Protein AF-T0L4Y9-F1 (afdb_monomer_lite)

Structure (mmCIF, N/CA/C/O backbone):
data_AF-T0L4Y9-F1
#
_entry.id   AF-T0L4Y9-F1
#
loop_
_atom_site.group_PDB
_atom_site.id
_atom_site.type_symbol
_atom_site.label_atom_id
_atom_site.label_alt_id
_atom_site.label_comp_id
_atom_site.label_asym_id
_atom_site.label_entity_id
_atom_site.label_seq_id
_atom_site.pdbx_PDB_ins_code
_atom_site.Cartn_x
_atom_site.Cartn_y
_atom_site.Cartn_z
_atom_site.occupancy
_atom_site.B_iso_or_equiv
_atom_site.auth_seq_id
_atom_site.auth_comp_id
_atom_site.auth_asym_id
_atom_site.auth_atom_id
_atom_site.pdbx_PDB_model_num
ATOM 1 N N . PRO A 1 1 ? 3.477 6.175 2.799 1.00 68.56 1 PRO A N 1
ATOM 2 C CA . PRO A 1 1 ? 3.164 6.838 4.085 1.00 68.56 1 PRO A CA 1
ATOM 3 C C . PRO A 1 1 ? 4.231 6.534 5.138 1.00 68.56 1 PRO A C 1
ATOM 5 O O . PRO A 1 1 ? 4.797 5.442 5.125 1.00 68.56 1 PRO A O 1
ATOM 8 N N . ASP A 1 2 ? 4.478 7.491 6.029 1.00 84.69 2 ASP A N 1
ATOM 9 C CA . ASP A 1 2 ? 5.283 7.264 7.226 1.00 84.69 2 ASP A CA 1
ATOM 10 C C . ASP A 1 2 ? 4.582 6.228 8.126 1.00 84.69 2 ASP A C 1
ATOM 12 O O . ASP A 1 2 ? 3.403 6.369 8.473 1.00 84.69 2 ASP A O 1
ATOM 16 N N . ALA A 1 3 ? 5.307 5.159 8.463 1.00 89.50 3 ALA A N 1
ATOM 17 C CA . ALA A 1 3 ? 4.803 4.050 9.264 1.00 89.50 3 ALA A CA 1
ATOM 18 C C . ALA A 1 3 ? 4.384 4.487 10.679 1.00 89.50 3 ALA A C 1
ATOM 20 O O . ALA A 1 3 ? 3.540 3.828 11.292 1.00 89.50 3 ALA A O 1
ATOM 21 N N . ALA A 1 4 ? 4.885 5.627 11.173 1.00 93.31 4 ALA A N 1
ATOM 22 C CA . ALA A 1 4 ? 4.492 6.197 12.460 1.00 93.31 4 ALA A CA 1
ATOM 23 C C . ALA A 1 4 ? 2.979 6.483 12.569 1.00 93.31 4 ALA A C 1
ATOM 25 O O . ALA A 1 4 ? 2.424 6.476 13.669 1.00 93.31 4 ALA A O 1
ATOM 26 N N . PHE A 1 5 ? 2.278 6.679 11.444 1.00 92.62 5 PHE A N 1
ATOM 27 C CA . PHE A 1 5 ? 0.833 6.943 11.434 1.00 92.62 5 PHE A CA 1
ATOM 28 C C . PHE A 1 5 ? -0.037 5.685 11.478 1.00 92.62 5 PHE A C 1
ATOM 30 O O . PHE A 1 5 ? -1.234 5.781 11.761 1.00 92.62 5 PHE A O 1
ATOM 37 N N . TYR A 1 6 ? 0.516 4.497 11.224 1.00 94.31 6 TYR A N 1
ATOM 38 C CA . TYR A 1 6 ? -0.285 3.274 11.106 1.00 94.31 6 TYR A CA 1
ATOM 39 C C . TYR A 1 6 ? -1.132 2.960 12.351 1.00 94.31 6 TYR A C 1
ATOM 41 O O . TYR A 1 6 ? -2.309 2.636 12.174 1.00 94.31 6 TYR A O 1
ATOM 49 N N . PRO A 1 7 ? -0.643 3.145 13.597 1.00 94.31 7 PRO A N 1
ATOM 50 C CA . PRO A 1 7 ? -1.476 2.955 14.784 1.00 94.31 7 PRO A CA 1
ATOM 51 C C . PRO A 1 7 ? -2.710 3.866 14.820 1.00 94.31 7 PRO A C 1
ATOM 53 O O . PRO A 1 7 ? -3.761 3.471 15.322 1.00 94.31 7 PRO A O 1
ATOM 56 N N . GLN A 1 8 ? -2.611 5.087 14.288 1.00 94.25 8 GLN A N 1
ATOM 57 C CA . GLN A 1 8 ? -3.740 6.019 14.223 1.00 94.25 8 GLN A CA 1
ATOM 58 C C . GLN A 1 8 ? -4.726 5.608 13.121 1.00 94.25 8 GLN A C 1
ATOM 60 O O . GLN A 1 8 ? -5.937 5.586 13.344 1.00 94.25 8 GLN A O 1
ATOM 65 N N . LEU A 1 9 ? -4.215 5.194 11.957 1.00 94.81 9 LEU A N 1
ATOM 66 C CA . LEU A 1 9 ? -5.034 4.689 10.850 1.00 94.81 9 LEU A CA 1
ATOM 67 C C . LEU A 1 9 ? -5.812 3.422 11.232 1.00 94.81 9 LEU A C 1
ATOM 69 O O . LEU A 1 9 ? -6.971 3.266 10.828 1.00 94.81 9 LEU A O 1
ATOM 73 N N . ALA A 1 10 ? -5.202 2.541 12.030 1.00 94.38 10 ALA A N 1
ATOM 74 C CA . ALA A 1 10 ? -5.823 1.319 12.534 1.00 94.38 10 ALA A CA 1
ATOM 75 C C . ALA A 1 10 ? -7.014 1.604 13.466 1.00 94.38 10 ALA A C 1
ATOM 77 O O . ALA A 1 10 ? -8.012 0.889 13.407 1.00 94.38 10 ALA A O 1
ATOM 78 N N . LYS A 1 11 ? -6.946 2.675 14.272 1.00 95.38 11 LYS A N 1
ATOM 79 C CA . LYS A 1 11 ? -8.034 3.106 15.174 1.00 95.38 11 LYS A CA 1
ATOM 80 C C . LYS A 1 11 ? -9.216 3.750 14.443 1.00 95.38 11 LYS A C 1
ATOM 82 O O . LYS A 1 11 ? -10.324 3.758 14.968 1.00 95.38 11 LYS A O 1
ATOM 87 N N . SER A 1 12 ? -8.989 4.306 13.256 1.00 94.69 12 SER A N 1
ATOM 88 C CA . SER A 1 12 ? -10.043 4.907 12.434 1.00 94.69 12 SER A CA 1
ATOM 89 C C . SER A 1 12 ? -10.873 3.846 11.703 1.00 94.69 12 SER A C 1
ATOM 91 O O . SER A 1 12 ? -10.385 2.761 11.398 1.00 94.69 12 SER A O 1
ATOM 93 N N . SER A 1 13 ? -12.123 4.165 11.362 1.00 93.69 13 SER A N 1
ATOM 94 C CA . SER A 1 13 ? -12.979 3.358 10.479 1.00 93.69 13 SER A CA 1
ATOM 95 C C . SER A 1 13 ? -12.993 3.853 9.026 1.00 93.69 13 SER A C 1
ATOM 97 O O . SER A 1 13 ? -13.593 3.206 8.168 1.00 93.69 13 SER A O 1
ATOM 99 N N . ALA A 1 14 ? -12.320 4.969 8.727 1.00 96.06 14 ALA A N 1
ATOM 100 C CA . ALA A 1 14 ? -12.313 5.574 7.396 1.00 96.06 14 ALA A CA 1
ATOM 101 C C . ALA A 1 14 ? -11.723 4.635 6.331 1.00 96.06 14 ALA A C 1
ATOM 103 O O . ALA A 1 14 ? -10.820 3.844 6.617 1.00 96.06 14 ALA A O 1
ATOM 104 N N . LYS A 1 15 ? -12.193 4.741 5.086 1.00 96.81 15 LYS A N 1
ATOM 105 C CA . LYS A 1 15 ? -11.517 4.102 3.947 1.00 96.81 15 LYS A CA 1
ATOM 106 C C . LYS A 1 15 ? -10.184 4.803 3.674 1.00 96.81 15 LYS A C 1
ATOM 108 O O . LYS A 1 15 ? -10.049 5.994 3.945 1.00 96.81 15 LYS A O 1
ATOM 113 N N . LEU A 1 16 ? -9.213 4.059 3.155 1.00 96.31 16 LEU A N 1
ATOM 114 C CA . LEU A 1 16 ? -7.886 4.559 2.810 1.00 96.31 16 LEU A CA 1
ATOM 115 C C . LEU A 1 16 ? -7.653 4.365 1.319 1.00 96.31 16 LEU A C 1
ATOM 117 O O . LEU A 1 16 ? -7.718 3.237 0.832 1.00 96.31 16 LEU A O 1
ATOM 121 N N . VAL A 1 17 ? -7.359 5.456 0.621 1.00 96.06 17 VAL A N 1
ATOM 122 C CA . VAL A 1 17 ? -6.875 5.395 -0.757 1.00 96.06 17 VAL A CA 1
ATOM 123 C C . VAL A 1 17 ? -5.372 5.162 -0.713 1.00 96.06 17 VAL A C 1
ATOM 125 O O . VAL A 1 17 ? -4.631 5.926 -0.093 1.00 96.06 17 VAL A O 1
ATOM 128 N N . VAL A 1 18 ? -4.932 4.075 -1.331 1.00 95.06 18 VAL A N 1
ATOM 129 C CA . VAL A 1 18 ? -3.524 3.762 -1.543 1.00 95.06 18 VAL A CA 1
ATOM 130 C C . VAL A 1 18 ? -3.248 4.057 -3.005 1.00 95.06 18 VAL A C 1
ATOM 132 O O . VAL A 1 18 ? -3.638 3.277 -3.8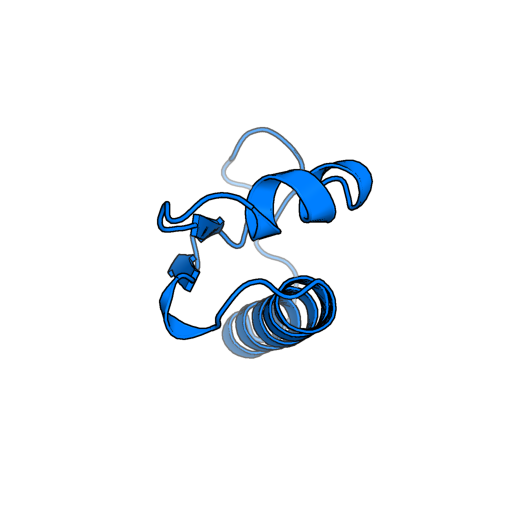67 1.00 95.06 18 VAL A O 1
ATOM 135 N N . MET A 1 19 ? -2.621 5.198 -3.264 1.00 94.38 19 MET A N 1
ATOM 136 C CA . MET A 1 19 ? -2.260 5.614 -4.613 1.00 94.38 19 MET A CA 1
ATOM 137 C C . MET A 1 19 ? -0.828 5.183 -4.922 1.00 94.38 19 MET A C 1
ATOM 139 O O . MET A 1 19 ? 0.082 5.438 -4.124 1.00 94.38 19 MET A O 1
ATOM 143 N N . HIS A 1 20 ? -0.632 4.517 -6.053 1.00 92.12 20 HIS A N 1
ATOM 144 C CA . HIS A 1 20 ? 0.682 4.310 -6.638 1.00 92.12 20 HIS A CA 1
ATOM 145 C C . HIS A 1 20 ? 1.089 5.577 -7.396 1.00 92.12 20 HIS A C 1
ATOM 147 O O . HIS A 1 20 ? 0.306 6.144 -8.149 1.00 92.12 20 HIS A O 1
ATOM 153 N N . SER A 1 21 ? 2.319 6.032 -7.182 1.00 88.19 21 SER A N 1
ATOM 154 C CA . SER A 1 21 ? 2.930 7.094 -7.976 1.00 88.19 21 SER A CA 1
ATOM 155 C C . SER A 1 21 ? 4.247 6.566 -8.507 1.00 88.19 21 SER A C 1
ATOM 157 O O . SER A 1 21 ? 5.041 6.016 -7.744 1.00 88.19 21 SER A O 1
ATOM 159 N N . VAL A 1 22 ? 4.487 6.765 -9.803 1.00 85.31 22 VAL A N 1
ATOM 160 C CA . VAL A 1 22 ? 5.743 6.380 -10.464 1.00 85.31 22 VAL A CA 1
ATOM 161 C C . VAL A 1 22 ? 6.941 7.141 -9.880 1.00 85.31 22 VAL A C 1
ATOM 163 O O . VAL A 1 22 ? 8.073 6.670 -9.949 1.00 85.31 22 VAL A O 1
ATOM 166 N N . GLN A 1 23 ? 6.698 8.307 -9.280 1.00 79.69 23 GLN A N 1
ATOM 167 C CA . GLN A 1 23 ? 7.734 9.173 -8.732 1.00 79.69 23 GLN A CA 1
ATOM 168 C C . GLN A 1 23 ? 7.369 9.741 -7.365 1.00 79.69 23 GLN A C 1
ATOM 170 O O . GLN A 1 23 ? 6.195 9.927 -7.035 1.00 79.69 23 GLN A O 1
ATOM 175 N N . ASP A 1 24 ? 8.402 10.093 -6.606 1.00 78.88 24 ASP A N 1
ATOM 176 C CA . ASP A 1 24 ? 8.255 10.904 -5.406 1.00 78.88 24 ASP A CA 1
ATOM 177 C C . ASP A 1 24 ? 8.058 12.381 -5.779 1.00 78.88 24 ASP A C 1
ATOM 179 O O . ASP A 1 24 ? 8.751 12.928 -6.642 1.00 78.88 24 ASP A O 1
ATOM 183 N N . GLY A 1 25 ? 7.124 13.043 -5.096 1.00 81.06 25 GLY A N 1
ATOM 184 C CA . GLY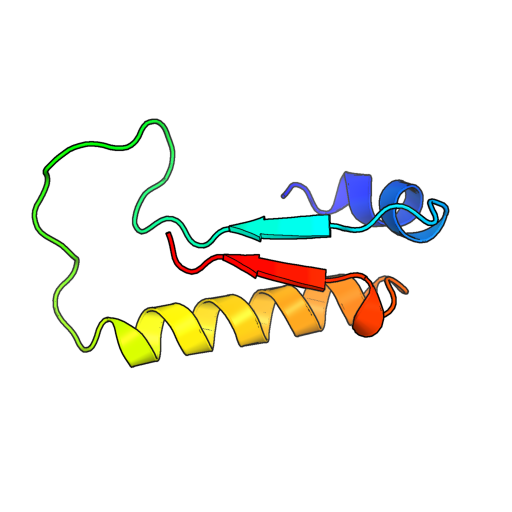 A 1 25 ? 6.828 14.461 -5.296 1.00 81.06 25 GLY A CA 1
ATOM 185 C C . GLY A 1 25 ? 5.697 14.727 -6.292 1.00 81.06 25 GLY A C 1
ATOM 186 O O . GLY A 1 25 ? 4.794 13.914 -6.473 1.00 81.06 25 GLY A O 1
ATOM 187 N N . GLN A 1 26 ? 5.702 15.922 -6.883 1.00 85.06 26 GLN A N 1
ATOM 188 C CA . GLN A 1 26 ? 4.649 16.369 -7.795 1.00 85.06 26 GLN A CA 1
ATOM 189 C C . GLN A 1 26 ? 4.704 15.589 -9.110 1.00 85.06 26 GLN A C 1
ATOM 191 O O . GLN A 1 26 ? 5.787 15.409 -9.652 1.00 85.06 26 GLN A O 1
ATOM 196 N N . ALA A 1 27 ? 3.550 15.169 -9.636 1.00 87.50 27 ALA A N 1
ATOM 197 C CA . ALA A 1 27 ? 3.449 14.502 -10.933 1.00 87.50 27 ALA A CA 1
ATOM 198 C C . ALA A 1 27 ? 3.945 15.394 -12.091 1.00 87.50 27 ALA A C 1
ATOM 200 O O . ALA A 1 27 ? 3.669 16.597 -12.126 1.00 87.50 27 ALA A O 1
ATOM 201 N N . ASP A 1 28 ? 4.641 14.792 -13.056 1.00 88.06 28 ASP A N 1
ATOM 202 C CA . ASP A 1 28 ? 5.133 15.442 -14.273 1.00 88.06 28 ASP A CA 1
ATOM 203 C C . ASP A 1 28 ? 5.047 14.496 -15.493 1.00 88.06 28 ASP A C 1
ATOM 205 O O . ASP A 1 28 ? 4.362 13.478 -15.443 1.00 88.06 28 ASP A O 1
ATOM 209 N N . ARG A 1 29 ? 5.664 14.874 -16.623 1.00 86.88 29 ARG A N 1
ATOM 210 C CA . ARG A 1 29 ? 5.606 14.140 -17.903 1.00 86.88 29 ARG A CA 1
ATOM 211 C C . ARG A 1 29 ? 6.906 13.409 -18.259 1.00 86.88 29 ARG A C 1
ATOM 213 O O . ARG A 1 29 ? 7.201 13.247 -19.442 1.00 86.88 29 ARG A O 1
ATOM 220 N N . ARG A 1 30 ? 7.725 13.035 -17.277 1.00 85.25 30 ARG A N 1
ATOM 221 C CA . ARG A 1 30 ? 8.935 12.243 -17.537 1.00 85.25 30 ARG A CA 1
ATOM 222 C C . ARG A 1 30 ? 8.587 10.857 -18.076 1.00 85.25 30 ARG A C 1
ATOM 224 O O . ARG A 1 30 ? 7.480 10.356 -17.884 1.00 85.25 30 ARG A O 1
ATOM 231 N N . GLU A 1 31 ? 9.549 10.252 -18.765 1.00 83.69 31 GLU A N 1
ATOM 232 C CA . GLU A 1 31 ? 9.409 8.874 -19.224 1.00 83.69 31 GLU A CA 1
ATOM 233 C C . GLU A 1 31 ? 9.234 7.928 -18.034 1.00 83.69 31 GLU A C 1
ATOM 235 O O . GLU A 1 31 ? 9.895 8.068 -17.000 1.00 83.69 31 GLU A O 1
ATOM 240 N N . ALA A 1 32 ? 8.324 6.967 -18.192 1.00 79.75 32 ALA A N 1
ATOM 241 C CA . ALA A 1 32 ? 8.128 5.924 -17.203 1.00 79.75 32 ALA A CA 1
ATOM 242 C C . ALA A 1 32 ? 9.404 5.065 -17.081 1.00 79.75 32 ALA A C 1
ATOM 244 O O . ALA A 1 32 ? 10.116 4.881 -18.073 1.00 79.75 32 ALA A O 1
ATOM 245 N N . PRO A 1 33 ? 9.695 4.511 -15.889 1.00 80.81 33 PRO A N 1
ATOM 246 C CA . PRO A 1 33 ? 10.784 3.564 -15.708 1.00 80.81 33 PRO A CA 1
ATOM 247 C C . PRO A 1 33 ? 10.688 2.409 -16.707 1.00 80.81 33 PRO A C 1
ATOM 249 O O . PRO A 1 33 ? 9.594 1.929 -17.002 1.00 80.81 33 PRO A O 1
ATOM 252 N N . ALA A 1 34 ? 11.837 1.939 -17.193 1.00 81.44 34 ALA A N 1
ATOM 253 C CA . ALA A 1 34 ? 11.892 0.751 -18.036 1.00 81.44 34 ALA A CA 1
ATOM 254 C C . ALA A 1 34 ? 11.344 -0.477 -17.286 1.00 81.44 34 ALA A C 1
ATOM 256 O O . ALA A 1 34 ? 11.598 -0.635 -16.092 1.00 81.44 34 ALA A O 1
ATOM 257 N N . GLY A 1 35 ? 10.635 -1.353 -17.998 1.00 85.81 35 GLY A N 1
ATOM 258 C CA . GLY A 1 35 ? 9.995 -2.545 -17.437 1.00 85.81 35 GLY A CA 1
ATOM 259 C C . GLY A 1 35 ? 8.496 -2.589 -17.720 1.00 85.81 35 GLY A C 1
ATOM 260 O O . GLY A 1 35 ? 7.955 -1.715 -18.399 1.00 85.81 35 GLY A O 1
ATOM 261 N N . ASP A 1 36 ? 7.832 -3.627 -17.213 1.00 88.75 36 ASP A N 1
ATOM 262 C CA . ASP A 1 36 ? 6.377 -3.733 -17.285 1.00 88.75 36 ASP A CA 1
ATOM 263 C C . ASP A 1 36 ? 5.744 -2.907 -16.156 1.00 88.75 36 ASP A C 1
ATOM 265 O O . ASP A 1 36 ? 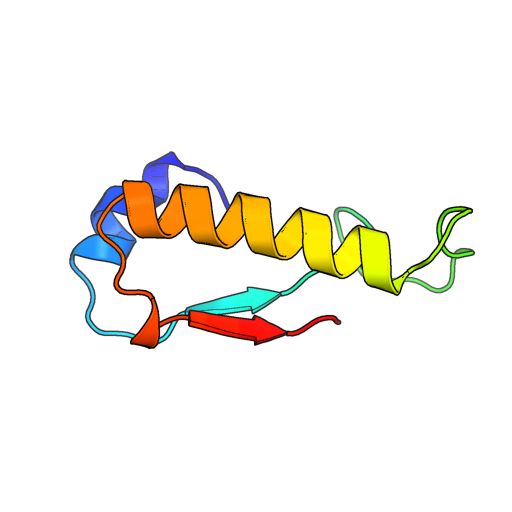5.946 -3.159 -14.965 1.00 88.75 36 ASP A O 1
ATOM 269 N N . ILE A 1 37 ? 4.964 -1.898 -16.542 1.00 87.94 37 ILE A N 1
ATOM 270 C CA . ILE A 1 37 ? 4.251 -1.027 -15.608 1.00 87.94 37 ILE A CA 1
ATOM 271 C C . ILE A 1 37 ? 3.290 -1.812 -14.705 1.00 87.94 37 ILE A C 1
ATOM 273 O O . ILE A 1 37 ? 3.113 -1.450 -13.541 1.00 87.94 37 ILE A O 1
ATOM 277 N N . MET A 1 38 ? 2.704 -2.905 -15.198 1.00 91.31 38 MET A N 1
ATOM 278 C CA . MET A 1 38 ? 1.775 -3.726 -14.425 1.00 91.31 38 MET A CA 1
ATOM 279 C C . MET A 1 38 ? 2.488 -4.467 -13.298 1.00 91.31 38 MET A C 1
ATOM 281 O O . MET A 1 38 ? 1.974 -4.500 -12.178 1.00 91.31 38 MET A O 1
ATOM 285 N N . ASP A 1 39 ? 3.688 -4.987 -13.560 1.00 92.31 39 ASP A N 1
ATOM 286 C CA . ASP A 1 39 ? 4.507 -5.660 -12.548 1.00 92.31 39 ASP A CA 1
ATOM 287 C C . ASP A 1 39 ? 4.936 -4.682 -11.451 1.00 92.31 39 ASP A C 1
ATOM 289 O O . ASP A 1 39 ? 4.873 -4.999 -10.261 1.00 92.31 39 ASP A O 1
ATOM 293 N N . HIS A 1 40 ? 5.310 -3.458 -11.835 1.00 89.88 40 HIS A N 1
ATOM 294 C CA . HIS A 1 40 ? 5.671 -2.408 -10.883 1.00 89.88 40 HIS A CA 1
ATOM 295 C C . HIS A 1 40 ? 4.492 -2.028 -9.976 1.00 89.88 40 HIS A C 1
ATOM 297 O O . HIS A 1 40 ? 4.641 -1.966 -8.752 1.00 89.88 40 HIS A O 1
ATOM 303 N N . ILE A 1 41 ? 3.309 -1.824 -10.563 1.00 92.81 41 ILE A N 1
ATOM 304 C CA . ILE A 1 41 ? 2.084 -1.496 -9.824 1.00 92.81 41 ILE A CA 1
ATOM 305 C C . ILE A 1 41 ? 1.701 -2.641 -8.875 1.00 92.81 41 ILE A C 1
ATOM 307 O O . ILE A 1 41 ? 1.386 -2.397 -7.706 1.00 92.81 41 ILE A O 1
ATOM 311 N N . ALA A 1 42 ? 1.752 -3.891 -9.345 1.00 94.56 42 ALA A N 1
ATOM 312 C CA . ALA A 1 42 ? 1.429 -5.064 -8.537 1.00 94.56 42 ALA A CA 1
ATOM 313 C C . ALA A 1 42 ? 2.384 -5.209 -7.342 1.00 94.56 42 ALA A C 1
ATOM 315 O O . ALA A 1 42 ? 1.928 -5.279 -6.198 1.00 94.56 42 ALA A O 1
ATOM 316 N N . ALA A 1 43 ? 3.698 -5.150 -7.584 1.00 93.94 43 ALA A N 1
ATOM 317 C CA . ALA A 1 43 ? 4.713 -5.248 -6.536 1.00 93.94 43 ALA A CA 1
ATOM 318 C C . ALA A 1 43 ? 4.568 -4.138 -5.481 1.00 93.94 43 ALA A C 1
ATOM 320 O O . ALA A 1 43 ? 4.695 -4.389 -4.276 1.00 93.94 43 ALA A O 1
ATOM 321 N N . PHE A 1 44 ? 4.249 -2.911 -5.910 1.00 93.88 44 PHE A N 1
ATOM 322 C CA . PHE A 1 44 ? 3.950 -1.815 -4.993 1.00 93.88 44 PHE A CA 1
ATOM 323 C C . PHE A 1 44 ? 2.745 -2.133 -4.106 1.00 93.88 44 PHE A C 1
ATOM 325 O O . PHE A 1 44 ? 2.821 -1.983 -2.880 1.00 93.88 44 PHE A O 1
ATOM 332 N N . PHE A 1 45 ? 1.629 -2.565 -4.697 1.00 96.38 45 PHE A N 1
ATOM 333 C CA . PHE A 1 45 ? 0.420 -2.835 -3.928 1.00 96.38 45 PHE A CA 1
ATOM 334 C C . PHE A 1 45 ? 0.581 -4.014 -2.982 1.00 96.38 45 PHE A C 1
ATOM 336 O O . PHE A 1 45 ? 0.125 -3.909 -1.843 1.00 96.38 45 PHE A O 1
ATOM 343 N N . ASP A 1 46 ? 1.282 -5.073 -3.376 1.00 97.25 46 ASP A N 1
ATOM 344 C CA . ASP A 1 46 ? 1.573 -6.200 -2.491 1.00 97.25 46 ASP A CA 1
ATOM 345 C C . ASP A 1 46 ? 2.336 -5.745 -1.243 1.00 97.25 46 ASP A C 1
ATOM 347 O O . ASP A 1 46 ? 1.907 -6.011 -0.112 1.00 97.25 46 ASP A O 1
ATOM 351 N N . ALA A 1 47 ? 3.403 -4.961 -1.424 1.00 95.94 47 ALA A N 1
ATOM 352 C CA . ALA A 1 4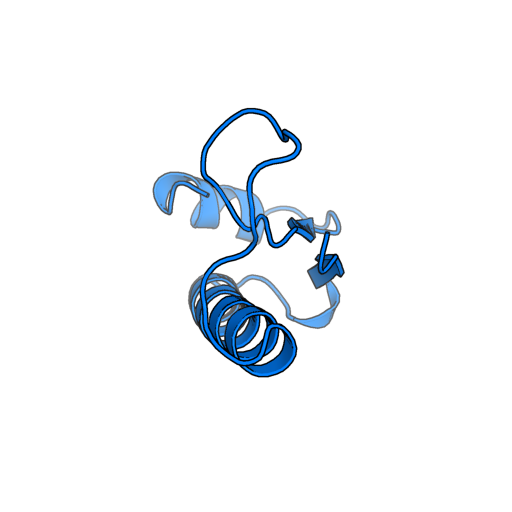7 ? 4.180 -4.41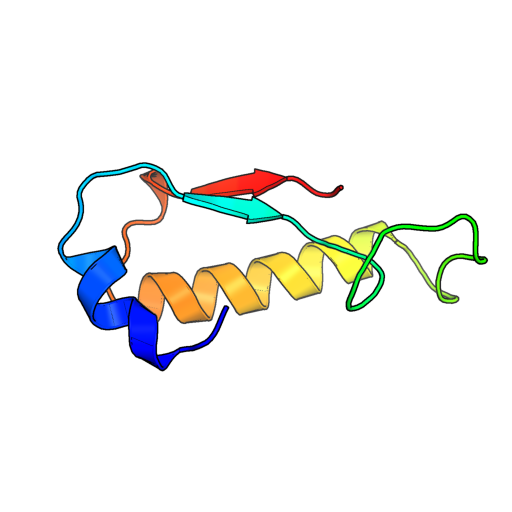8 -0.314 1.00 95.94 47 ALA A CA 1
ATOM 353 C C . ALA A 1 47 ? 3.337 -3.502 0.593 1.00 95.94 47 ALA A C 1
ATOM 355 O O . ALA A 1 47 ? 3.420 -3.571 1.825 1.00 95.94 47 ALA A O 1
ATOM 356 N N . ARG A 1 48 ? 2.490 -2.643 0.008 1.00 95.31 48 ARG A N 1
ATOM 357 C CA . ARG A 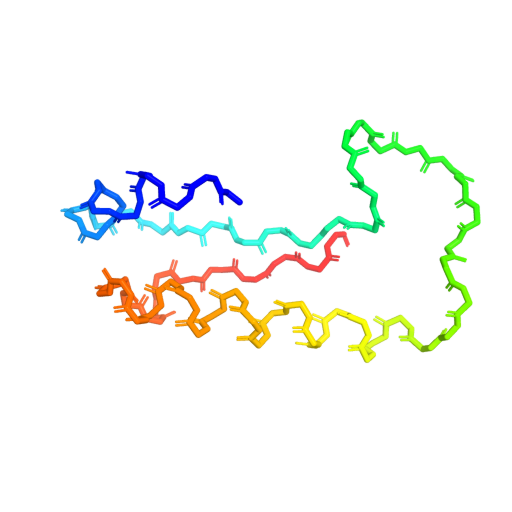1 48 ? 1.644 -1.712 0.773 1.00 95.31 48 ARG A CA 1
ATOM 358 C C . ARG A 1 48 ? 0.518 -2.414 1.516 1.00 95.31 48 ARG A C 1
ATOM 360 O O . ARG A 1 48 ? 0.276 -2.092 2.679 1.00 95.31 48 ARG A O 1
ATOM 367 N N . ILE A 1 49 ? -0.143 -3.380 0.887 1.00 97.06 49 ILE A N 1
ATOM 368 C CA . ILE A 1 49 ? -1.189 -4.184 1.519 1.00 97.06 49 ILE A CA 1
ATOM 369 C C . ILE A 1 49 ? -0.593 -4.961 2.691 1.00 97.06 49 ILE A C 1
ATOM 371 O O . ILE A 1 49 ? -1.163 -4.916 3.782 1.00 97.06 49 ILE A O 1
ATOM 375 N N . ALA A 1 50 ? 0.558 -5.615 2.509 1.00 97.38 50 ALA A N 1
ATOM 376 C CA . ALA A 1 50 ? 1.223 -6.360 3.576 1.00 97.38 50 ALA A CA 1
ATOM 377 C C . ALA A 1 50 ? 1.555 -5.461 4.778 1.00 97.38 50 ALA A C 1
ATOM 379 O O . ALA A 1 50 ? 1.204 -5.789 5.912 1.00 97.38 50 ALA A O 1
ATOM 380 N N . ALA A 1 51 ? 2.142 -4.285 4.537 1.00 96.44 51 ALA A N 1
ATOM 381 C CA . ALA A 1 51 ? 2.494 -3.349 5.603 1.00 96.44 51 ALA A CA 1
ATOM 382 C C . ALA A 1 51 ? 1.267 -2.824 6.373 1.00 96.44 51 ALA A C 1
ATOM 384 O O . ALA A 1 51 ? 1.271 -2.787 7.603 1.00 96.44 51 ALA A O 1
ATOM 385 N N . LEU A 1 52 ? 0.201 -2.427 5.667 1.00 96.56 52 LEU A N 1
ATOM 386 C CA . LEU A 1 52 ? -1.001 -1.866 6.296 1.00 96.56 52 LEU A CA 1
ATOM 387 C C . LEU A 1 52 ? -1.802 -2.938 7.046 1.00 96.56 52 LEU A C 1
ATOM 389 O O . LEU A 1 52 ? -2.247 -2.709 8.171 1.00 96.56 52 LEU A O 1
ATOM 393 N N . THR A 1 53 ? -1.962 -4.120 6.450 1.00 96.94 53 THR A N 1
ATOM 394 C CA . THR A 1 53 ? -2.680 -5.231 7.093 1.00 96.94 53 THR A CA 1
ATOM 395 C C . THR A 1 53 ? -1.915 -5.787 8.291 1.00 96.94 53 THR A C 1
ATOM 397 O O . THR A 1 53 ? -2.532 -6.023 9.329 1.00 96.94 53 THR A O 1
ATOM 400 N N . GLY A 1 54 ? -0.583 -5.885 8.210 1.00 96.44 54 GLY A N 1
ATOM 401 C CA . GLY A 1 54 ? 0.278 -6.229 9.345 1.00 96.44 54 GLY A CA 1
ATOM 402 C C . GLY A 1 54 ? 0.175 -5.236 10.508 1.00 96.44 54 GLY A C 1
ATOM 403 O O . GLY A 1 54 ? 0.313 -5.624 11.664 1.00 96.44 54 GLY A O 1
ATOM 404 N N . ALA A 1 55 ? -0.159 -3.973 10.227 1.00 95.75 55 ALA A N 1
ATOM 405 C CA . ALA A 1 55 ? -0.421 -2.950 11.239 1.00 95.75 55 ALA A CA 1
ATOM 406 C C . ALA A 1 55 ? -1.875 -2.933 11.767 1.00 95.75 55 ALA A C 1
ATOM 408 O O . ALA A 1 55 ? -2.253 -2.026 12.510 1.00 95.75 55 ALA A O 1
ATOM 409 N N . GLY A 1 56 ? -2.708 -3.910 11.391 1.00 96.38 56 GLY A N 1
ATOM 410 C CA . GLY A 1 56 ? -4.085 -4.056 11.875 1.00 96.38 56 GLY A CA 1
ATOM 411 C C . GLY A 1 56 ? -5.145 -3.301 11.066 1.00 96.38 56 GLY A C 1
ATOM 412 O O . GLY A 1 56 ? -6.314 -3.258 11.458 1.00 96.38 56 GLY A O 1
ATOM 413 N N . ILE A 1 57 ? -4.786 -2.714 9.922 1.00 97.12 57 ILE A N 1
ATOM 414 C CA . ILE A 1 57 ? -5.743 -2.039 9.041 1.00 97.12 57 ILE A CA 1
ATOM 415 C C . ILE A 1 57 ? -6.447 -3.091 8.181 1.00 97.12 57 ILE A C 1
ATOM 417 O O . ILE A 1 57 ? -5.824 -3.843 7.434 1.00 97.12 57 ILE A O 1
ATOM 421 N N . LYS A 1 58 ? -7.778 -3.153 8.275 1.00 96.69 58 LYS A N 1
ATOM 422 C CA . LYS A 1 58 ? -8.573 -4.157 7.556 1.00 96.69 58 LYS A CA 1
ATOM 423 C C . LYS A 1 58 ? -8.467 -3.974 6.040 1.00 96.69 58 LYS A C 1
ATOM 425 O O . LYS A 1 58 ? -8.680 -2.876 5.532 1.00 96.69 58 LYS A O 1
ATOM 430 N N . ARG A 1 59 ? -8.244 -5.074 5.310 1.00 96.00 59 ARG A N 1
ATOM 431 C CA . ARG A 1 59 ? -8.103 -5.074 3.841 1.00 96.00 59 ARG A CA 1
ATOM 432 C C . ARG A 1 59 ? -9.305 -4.459 3.117 1.00 96.00 59 ARG A C 1
ATOM 434 O O . ARG A 1 59 ? -9.123 -3.746 2.142 1.00 96.00 59 ARG A O 1
ATOM 441 N N . ASN A 1 60 ? -10.520 -4.659 3.629 1.00 96.69 60 ASN A N 1
ATOM 442 C CA . ASN A 1 60 ? -11.749 -4.090 3.057 1.00 96.69 60 ASN A CA 1
ATOM 443 C C . ASN A 1 60 ? -11.870 -2.556 3.184 1.00 96.69 60 ASN A C 1
ATOM 445 O O . ASN A 1 60 ? -12.816 -1.976 2.655 1.00 96.69 60 ASN A O 1
ATOM 449 N N . ARG A 1 61 ? -10.944 -1.897 3.893 1.00 96.94 61 ARG A N 1
ATOM 450 C CA . ARG A 1 61 ? -10.850 -0.433 3.960 1.00 96.94 61 ARG A CA 1
ATOM 451 C C . ARG A 1 61 ? -9.964 0.152 2.864 1.00 96.94 61 ARG A C 1
ATOM 453 O O . ARG A 1 61 ? -9.995 1.367 2.688 1.00 96.94 61 ARG A O 1
ATOM 460 N N . LEU A 1 62 ? -9.164 -0.668 2.181 1.00 97.50 62 LEU A N 1
ATOM 461 C CA . LEU A 1 62 ? -8.207 -0.203 1.183 1.00 97.50 62 LEU A CA 1
ATOM 462 C C . LEU A 1 62 ? -8.901 -0.038 -0.171 1.00 97.50 62 LEU A C 1
ATOM 464 O O . LEU A 1 62 ? -9.549 -0.961 -0.660 1.00 97.50 62 LEU A O 1
ATOM 468 N N . VAL A 1 63 ? -8.744 1.137 -0.766 1.00 97.62 63 VAL A N 1
ATOM 469 C CA . VAL A 1 63 ? -9.078 1.435 -2.160 1.00 97.62 63 VAL A CA 1
ATOM 470 C C . VAL A 1 63 ? -7.751 1.613 -2.882 1.00 97.62 63 VAL A C 1
ATOM 472 O O . VAL A 1 63 ? -6.932 2.421 -2.451 1.00 97.62 63 VAL A O 1
ATOM 475 N N . LEU A 1 64 ? -7.513 0.815 -3.918 1.00 96.62 64 LEU A N 1
ATOM 476 C CA . LEU A 1 64 ? -6.267 0.852 -4.678 1.00 96.62 64 LEU A CA 1
ATOM 477 C C . LEU A 1 64 ? -6.448 1.781 -5.874 1.00 96.62 64 LEU A C 1
ATOM 479 O O . LEU A 1 64 ? -7.425 1.643 -6.608 1.00 96.62 64 LEU A O 1
ATOM 483 N N . ASP A 1 65 ? -5.515 2.705 -6.043 1.00 95.69 65 ASP A N 1
ATOM 484 C CA . ASP A 1 65 ? -5.496 3.676 -7.130 1.00 95.69 65 ASP A CA 1
ATOM 485 C C . ASP A 1 65 ? -4.135 3.586 -7.844 1.00 95.69 65 ASP A C 1
ATOM 487 O O . ASP A 1 65 ? -3.117 3.936 -7.243 1.00 95.69 65 ASP A O 1
ATOM 491 N N . PRO A 1 66 ? -4.055 3.022 -9.062 1.00 91.31 66 PRO A N 1
ATOM 492 C CA . PRO A 1 66 ? -2.781 2.810 -9.749 1.00 91.31 66 PRO A CA 1
ATOM 493 C C . PRO A 1 66 ? -2.098 4.104 -10.235 1.00 91.31 66 PRO A C 1
ATOM 495 O O . PRO A 1 66 ? -0.931 4.022 -10.640 1.00 91.31 66 PRO A O 1
ATOM 498 N N . GLY A 1 67 ? -2.779 5.255 -10.149 1.00 85.44 67 GLY A N 1
ATOM 499 C CA . GLY A 1 67 ? -2.345 6.535 -10.716 1.00 85.44 67 GLY A CA 1
ATOM 500 C C . GLY A 1 67 ? -3.119 6.921 -11.969 1.00 85.44 67 GLY A C 1
ATOM 501 O O . GLY A 1 67 ? -3.408 6.021 -12.792 1.00 85.44 67 GLY A O 1
#

Sequence (67 aa):
PDAAFYPQLAKSSAKLVVMHSVQDGQADRREAPAGDIMDHIAAFFDARIAALTGAGIKRNRLVLDPG

Secondary structure (DSSP, 8-state):
--GGGHHHHHH----EEEE--SSSSS---PPPPSS-HHHHHHHHHHHHHHHHHHTT--GGGEEEE--

pLDDT: mean 91.63, std 6.03, range [68.56, 97.62]

Radius of gyration: 13.31 Å; chains: 1; bounding box: 25×23×34 Å

InterPro domains:
  IPR000489 Pterin-binding domain [PF00809] (3-67)
  IPR000489 Pterin-binding domain [PS50972] (1-67)
  IPR011005 Dihydropteroate synthase-like superfamily [G3DSA:3.20.20.20] (2-67)
  IPR011005 Dihydropteroate synthase-like superfamily [SSF51717] (2-67)

Organism: NCBI:txid1229911

Foldseek 3Di:
DPLVCLLVLLPDPAADEDEDDQDPDDDDDDDRDPDDLVVVLVVVVVVVLCSNVVSNRDPVSYDYHDD